Protein AF-A0A015K056-F1 (afdb_monomer_lite)

pLDDT: mean 81.94, std 13.92, range [32.16, 95.62]

Radius of gyration: 19.25 Å; chains: 1; bounding box: 34×62×46 Å

Organism: Rhizophagus irregularis (strain DAOM 197198w) (NCBI:txid1432141)

Sequence (166 aa):
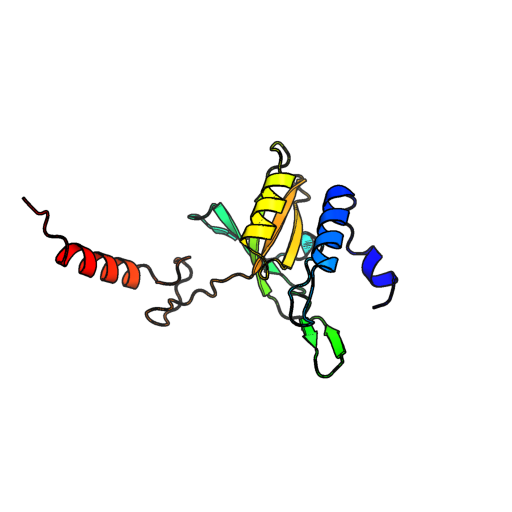MSEQNFTNWTSGNEKIDNLIQETQLEINEPDDKILEWIPYNQYNNIKEKIITKDYSAIWKDGPLNYDKIKNEYTRNQQNAKITLKLYNVAKKFLNEIIHDLNRYRGKNFGISQNPYTNDYITILQNDYDGTCTKCGKYDVESECHWCKRCQKNYLKKIFINWTSGN

Secondary structure (DSSP, 8-state):
--GGGGGGS--S-HHHHHHHHHHHHT--STTSPPPEE--GGGEEEEEE-TTTS-EEEEESS---EEETTTTEEE----PEEEEEEEE-TTS-HHHHHHHHHHHTTTTEEEEEE-TTT--EEEEEE----SB-TTT--B-TT--SSS-HHHHHHHHHHHHHT-----

Foldseek 3Di:
DDPVVVVVFDPVDVLQRVVLVVLQVPDDDQAFARATEDEPVQWDDWAADPVPRKIKTWGQQDTWGQDPVVRDTDTPRDIAIKIKDWAQPVPPRSVVVVVVCVVQGRFWNYKYADPVRRIIITIGHQPCPQAQCVPRDRHPNDSDNHDPVRVVVVVVVVVVVDDPDD

Structure (mmCIF, N/CA/C/O backbone):
data_AF-A0A015K056-F1
#
_entry.id   AF-A0A015K056-F1
#
loop_
_atom_site.group_PDB
_atom_site.id
_atom_site.type_symbol
_atom_site.label_atom_id
_atom_site.label_alt_id
_atom_site.label_comp_id
_atom_site.label_asym_id
_atom_site.label_entity_id
_atom_site.label_seq_id
_atom_site.pdbx_PDB_ins_code
_atom_site.Cartn_x
_atom_site.Cartn_y
_atom_site.Cartn_z
_atom_site.occupancy
_atom_site.B_iso_or_equiv
_atom_site.auth_seq_id
_atom_site.auth_comp_id
_atom_site.auth_asym_id
_atom_site.auth_atom_id
_atom_site.pdbx_PDB_model_num
ATOM 1 N N . MET A 1 1 ? 6.467 17.087 -13.629 1.00 48.56 1 MET A N 1
ATOM 2 C CA . MET A 1 1 ? 5.061 16.907 -13.199 1.00 48.56 1 MET A CA 1
ATOM 3 C C . MET A 1 1 ? 4.502 18.272 -12.822 1.00 48.56 1 MET A C 1
ATOM 5 O O . MET A 1 1 ? 5.194 18.995 -12.123 1.00 48.56 1 MET A O 1
ATOM 9 N N . SER A 1 2 ? 3.327 18.661 -13.323 1.00 32.16 2 SER A N 1
ATOM 10 C CA . SER A 1 2 ? 2.687 19.945 -12.989 1.00 32.16 2 SER A CA 1
ATOM 11 C C . SER A 1 2 ? 1.993 19.898 -11.622 1.00 32.16 2 SER A C 1
ATOM 13 O O . SER A 1 2 ? 1.434 18.864 -11.254 1.00 32.16 2 SER A O 1
ATOM 15 N N . GLU A 1 3 ? 1.972 21.028 -10.909 1.00 38.62 3 GLU A N 1
ATOM 16 C CA . GLU A 1 3 ? 1.378 21.200 -9.566 1.00 38.62 3 GLU A CA 1
ATOM 17 C C . GLU A 1 3 ? -0.080 20.707 -9.455 1.00 38.62 3 GLU A C 1
ATOM 19 O O . GLU A 1 3 ? -0.487 20.204 -8.412 1.00 38.62 3 GLU A O 1
ATOM 24 N N . GLN A 1 4 ? -0.849 20.748 -10.549 1.00 36.53 4 GLN A N 1
ATOM 25 C CA . GLN A 1 4 ? -2.254 20.313 -10.593 1.00 36.53 4 GLN A CA 1
ATOM 26 C C . GLN A 1 4 ? -2.478 18.813 -10.324 1.00 36.53 4 GLN A C 1
ATOM 28 O O . GLN A 1 4 ? -3.585 18.424 -9.948 1.00 36.53 4 GLN A O 1
ATOM 33 N N . ASN A 1 5 ? -1.454 17.963 -10.474 1.00 42.38 5 ASN A N 1
ATOM 34 C CA . ASN A 1 5 ? -1.587 16.530 -10.189 1.00 42.38 5 ASN A CA 1
ATOM 35 C C . ASN A 1 5 ? -1.509 16.212 -8.685 1.00 42.38 5 ASN A C 1
ATOM 37 O O . ASN A 1 5 ? -2.038 15.188 -8.263 1.00 42.38 5 ASN A O 1
ATOM 41 N N . PHE A 1 6 ? -0.913 17.092 -7.872 1.00 44.16 6 PHE A N 1
ATOM 42 C CA . PHE A 1 6 ? -0.768 16.876 -6.426 1.00 44.16 6 PHE A CA 1
ATOM 43 C C . PHE A 1 6 ? -2.067 17.133 -5.650 1.00 44.16 6 PHE A C 1
ATOM 45 O O . PHE A 1 6 ? -2.300 16.509 -4.619 1.00 44.16 6 PHE A O 1
ATOM 52 N N . THR A 1 7 ? -2.961 17.986 -6.164 1.00 47.78 7 THR A N 1
ATOM 53 C CA . THR A 1 7 ? -4.241 18.315 -5.508 1.00 47.78 7 THR A CA 1
ATOM 54 C C . THR A 1 7 ? -5.188 17.123 -5.344 1.00 47.78 7 THR A C 1
ATOM 56 O O . THR A 1 7 ? -6.066 17.168 -4.489 1.00 47.78 7 THR A O 1
ATOM 59 N N . ASN A 1 8 ? -5.005 16.046 -6.116 1.00 55.59 8 ASN A N 1
ATOM 60 C CA . ASN A 1 8 ? -5.842 14.842 -6.050 1.00 55.59 8 ASN A CA 1
ATOM 61 C C . ASN A 1 8 ? -5.243 13.716 -5.183 1.00 55.59 8 ASN A C 1
ATOM 63 O O . ASN A 1 8 ? -5.830 12.637 -5.109 1.00 55.59 8 ASN A O 1
ATOM 67 N N . TRP A 1 9 ? -4.085 13.938 -4.552 1.00 69.69 9 TRP A N 1
ATOM 68 C CA . TRP A 1 9 ? -3.348 12.933 -3.767 1.00 69.69 9 TRP A CA 1
ATOM 69 C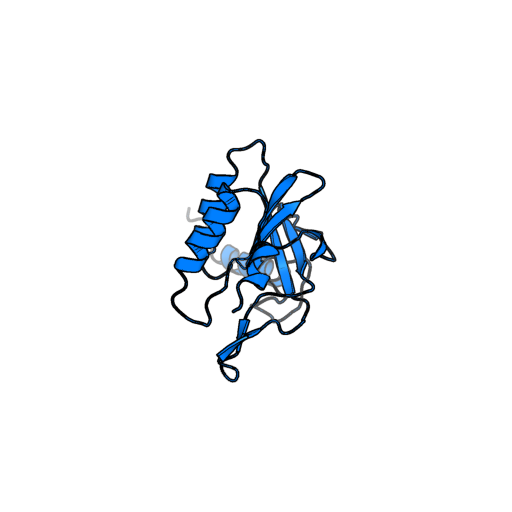 C . TRP A 1 9 ? -3.275 13.254 -2.274 1.00 69.69 9 TRP A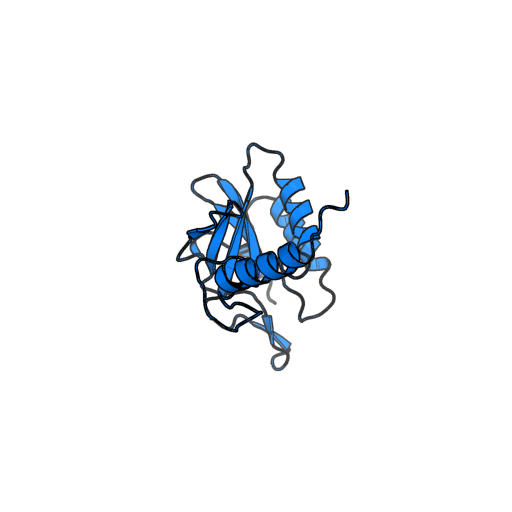 C 1
ATOM 71 O O . TRP A 1 9 ? -2.431 12.706 -1.572 1.00 69.69 9 TRP A O 1
ATOM 81 N N . THR A 1 10 ? -4.137 14.136 -1.776 1.00 83.00 10 THR A N 1
ATOM 82 C CA . THR A 1 10 ? -4.202 14.396 -0.337 1.00 83.00 10 THR A CA 1
ATOM 83 C C . THR A 1 10 ? -5.276 13.522 0.293 1.00 83.00 10 THR A C 1
ATOM 85 O O . THR A 1 10 ? -6.363 13.325 -0.263 1.00 83.00 10 THR A O 1
ATOM 88 N N . SER A 1 11 ? -4.978 12.987 1.470 1.00 88.44 11 SER A N 1
ATOM 89 C CA . SER A 1 11 ? -5.953 12.283 2.293 1.00 88.44 11 SER A CA 1
ATOM 90 C C . SER A 1 11 ? -6.851 13.233 3.076 1.00 88.44 11 SER A C 1
ATOM 92 O O . SER A 1 11 ? -7.809 12.791 3.706 1.00 88.44 11 SER A O 1
ATOM 94 N N . GLY A 1 12 ? -6.512 14.527 3.109 1.00 89.31 12 GLY A N 1
ATOM 95 C CA . GLY A 1 12 ? -7.096 15.486 4.045 1.00 89.31 12 GLY A CA 1
ATOM 96 C C . GLY A 1 12 ? -6.668 15.223 5.494 1.00 89.31 12 GLY A C 1
ATOM 97 O O . GLY A 1 12 ? -7.320 15.695 6.424 1.00 89.31 12 GLY A O 1
ATOM 98 N N . ASN A 1 13 ? -5.590 14.456 5.698 1.00 90.94 13 ASN A N 1
ATOM 99 C CA . ASN A 1 13 ? -5.038 14.148 7.013 1.00 90.94 13 ASN A CA 1
ATOM 100 C C . ASN A 1 13 ? -3.556 14.491 6.991 1.00 90.94 13 ASN A C 1
ATOM 102 O O . ASN A 1 13 ? -2.743 13.712 6.506 1.00 90.94 13 ASN A O 1
ATOM 106 N N . GLU A 1 14 ? -3.218 15.627 7.593 1.00 91.81 14 GLU A N 1
ATOM 107 C CA . GLU A 1 14 ? -1.870 16.196 7.569 1.00 91.81 14 GLU A CA 1
ATOM 108 C C . GLU A 1 14 ? -0.777 15.193 7.970 1.00 91.81 14 GLU A C 1
ATOM 110 O O . GLU A 1 14 ? 0.291 15.171 7.374 1.00 91.81 14 GLU A O 1
ATOM 115 N N . LYS A 1 15 ? -1.035 14.301 8.936 1.00 92.12 15 LYS A N 1
ATOM 116 C CA . LYS A 1 15 ? -0.030 13.315 9.371 1.00 92.12 15 LYS A CA 1
ATOM 117 C C . LYS A 1 15 ? 0.243 12.253 8.310 1.00 92.12 15 LYS A C 1
ATOM 119 O O . LYS A 1 15 ? 1.379 11.813 8.175 1.00 92.12 15 LYS A O 1
ATOM 124 N N . ILE A 1 16 ? -0.794 11.815 7.601 1.00 92.69 16 ILE A N 1
ATOM 125 C CA . ILE A 1 16 ? -0.664 10.848 6.507 1.00 92.69 16 ILE A CA 1
ATOM 126 C C . ILE A 1 16 ? -0.062 11.522 5.282 1.00 92.69 16 ILE A C 1
ATOM 128 O O . ILE A 1 16 ? 0.849 10.965 4.678 1.00 92.69 16 ILE A O 1
ATOM 132 N N . ASP A 1 17 ? -0.517 12.731 4.969 1.00 91.88 17 ASP A N 1
ATOM 133 C CA . ASP A 1 17 ? 0.002 13.525 3.861 1.00 91.88 17 ASP A CA 1
ATOM 134 C C . ASP A 1 17 ? 1.508 13.793 4.040 1.00 91.88 17 ASP A C 1
ATOM 136 O O . ASP A 1 17 ? 2.288 13.548 3.119 1.00 91.88 17 ASP A O 1
ATOM 140 N N . ASN A 1 18 ? 1.940 14.177 5.247 1.00 92.50 18 ASN A N 1
ATOM 141 C CA . ASN A 1 18 ? 3.357 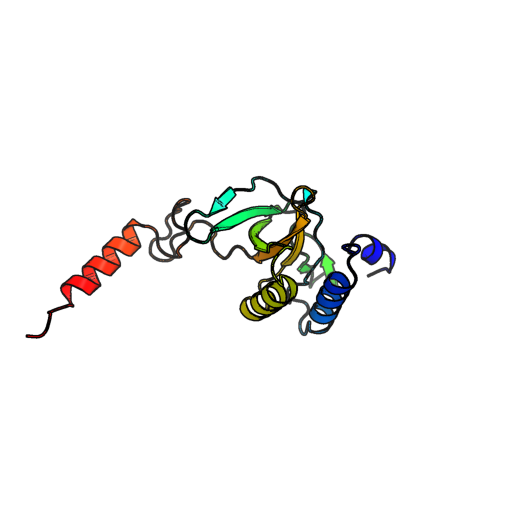14.364 5.573 1.00 92.50 18 ASN A CA 1
ATOM 142 C C . ASN A 1 18 ? 4.146 13.053 5.471 1.00 92.50 18 ASN A C 1
ATOM 144 O O . ASN A 1 18 ? 5.208 13.035 4.861 1.00 92.50 18 ASN A O 1
ATOM 148 N N . LEU A 1 19 ? 3.617 11.941 5.997 1.00 92.31 19 LEU A N 1
ATOM 149 C CA . LEU A 1 19 ? 4.266 10.628 5.895 1.00 92.31 19 LEU A CA 1
ATOM 150 C C . LEU A 1 19 ? 4.475 10.197 4.433 1.00 92.31 19 LEU A C 1
ATOM 152 O O . LEU A 1 19 ? 5.522 9.645 4.085 1.00 92.31 19 LEU A O 1
ATOM 156 N N . ILE A 1 20 ? 3.481 10.439 3.574 1.00 92.44 20 ILE A N 1
ATOM 157 C CA . ILE A 1 20 ? 3.575 10.152 2.140 1.00 92.44 20 ILE A CA 1
ATOM 158 C C . ILE A 1 20 ? 4.677 11.003 1.508 1.00 92.44 20 ILE A C 1
ATOM 160 O O . ILE A 1 20 ? 5.540 10.455 0.826 1.00 92.44 20 ILE A O 1
ATOM 164 N N . GLN A 1 21 ? 4.683 12.312 1.768 1.00 90.94 21 GLN A N 1
ATOM 165 C CA . GLN A 1 21 ? 5.691 13.227 1.229 1.00 90.94 21 GLN A CA 1
ATOM 166 C C . GLN A 1 21 ? 7.107 12.877 1.701 1.00 90.94 21 GLN A C 1
ATOM 168 O O . GLN A 1 21 ? 8.011 12.787 0.876 1.00 90.94 21 GLN A O 1
ATOM 173 N N . GLU A 1 22 ? 7.301 12.611 2.995 1.00 91.56 22 GLU A N 1
ATOM 174 C CA . GLU A 1 22 ? 8.590 12.176 3.550 1.00 91.56 22 GLU A CA 1
ATOM 175 C C . GLU A 1 22 ? 9.088 10.904 2.856 1.00 91.56 22 GLU A C 1
ATOM 177 O O . GLU A 1 22 ? 10.231 10.851 2.412 1.00 91.56 22 GLU A O 1
ATOM 182 N N . THR A 1 23 ? 8.211 9.913 2.661 1.00 89.31 23 THR A N 1
ATOM 183 C CA . THR A 1 23 ? 8.574 8.669 1.962 1.00 89.31 23 THR A CA 1
ATOM 184 C C . THR A 1 23 ? 8.945 8.921 0.496 1.00 89.31 23 THR A C 1
ATOM 186 O O . THR A 1 23 ? 9.865 8.293 -0.024 1.00 89.31 23 THR A O 1
ATOM 189 N N . GLN A 1 24 ? 8.253 9.837 -0.189 1.00 89.25 24 GLN A N 1
ATOM 190 C CA . GLN A 1 24 ? 8.557 10.200 -1.579 1.00 89.25 24 GLN A CA 1
ATOM 191 C C . GLN A 1 24 ? 9.917 10.902 -1.723 1.00 89.25 24 GLN A C 1
ATOM 193 O O . GLN A 1 24 ? 10.577 10.734 -2.745 1.00 89.25 24 GLN A O 1
ATOM 198 N N . LEU A 1 25 ? 10.359 11.653 -0.709 1.00 89.56 25 LEU A N 1
ATOM 199 C CA . LEU A 1 25 ? 11.675 12.303 -0.695 1.00 89.56 25 LEU A CA 1
ATOM 200 C C . LEU A 1 25 ? 12.837 11.311 -0.515 1.00 89.56 25 LEU A C 1
ATOM 202 O O . LEU A 1 25 ? 13.975 11.655 -0.819 1.00 89.56 25 LEU A O 1
ATOM 206 N N . GLU A 1 26 ? 12.569 10.087 -0.051 1.00 87.56 26 GLU A N 1
ATOM 207 C CA . GLU A 1 26 ? 13.579 9.030 0.111 1.00 87.56 26 GLU A CA 1
ATOM 208 C C . GLU A 1 26 ? 13.843 8.210 -1.167 1.00 87.56 26 GLU A C 1
ATOM 210 O O . GLU A 1 26 ? 14.642 7.267 -1.135 1.00 87.56 26 GLU A O 1
ATOM 215 N N . ILE A 1 27 ? 13.163 8.523 -2.274 1.00 85.31 27 ILE A N 1
ATOM 216 C CA . ILE A 1 27 ? 13.339 7.851 -3.568 1.00 85.31 27 ILE A CA 1
ATOM 217 C C . ILE A 1 27 ? 14.736 8.150 -4.122 1.00 85.31 27 ILE A C 1
ATOM 219 O O . ILE A 1 27 ? 15.124 9.312 -4.239 1.00 85.31 27 ILE A O 1
ATOM 223 N N . ASN A 1 28 ? 15.479 7.100 -4.488 1.00 86.94 28 ASN A N 1
ATOM 224 C CA . ASN A 1 28 ? 16.855 7.229 -4.980 1.00 86.94 28 ASN A CA 1
ATOM 225 C C . ASN A 1 28 ? 16.959 6.939 -6.476 1.00 86.94 28 ASN A C 1
ATOM 227 O O . ASN A 1 28 ? 17.743 7.583 -7.168 1.00 86.94 28 ASN A O 1
ATOM 231 N N . GLU A 1 29 ? 16.162 5.994 -6.973 1.00 87.31 29 GLU A N 1
ATOM 232 C CA . GLU A 1 29 ? 16.182 5.567 -8.370 1.00 87.31 29 GLU A CA 1
ATOM 233 C C . GLU A 1 29 ? 14.820 5.815 -9.036 1.00 87.31 29 GLU A C 1
ATOM 235 O O . GLU A 1 29 ? 13.782 5.677 -8.385 1.00 87.31 29 GLU A O 1
ATOM 240 N N . PRO A 1 30 ? 14.770 6.129 -10.344 1.00 82.44 30 PRO A N 1
ATOM 241 C CA . PRO A 1 30 ? 13.502 6.311 -11.058 1.00 82.44 30 PRO A CA 1
ATOM 242 C C . PRO A 1 30 ? 12.579 5.079 -11.009 1.00 82.44 30 PRO A C 1
ATOM 244 O O . PRO A 1 30 ? 11.362 5.184 -11.136 1.00 82.44 30 PRO A O 1
ATOM 247 N N . ASP A 1 31 ? 13.162 3.893 -10.855 1.00 82.56 31 ASP A N 1
ATOM 248 C CA . ASP A 1 31 ? 12.491 2.596 -10.791 1.00 82.56 31 ASP A CA 1
ATOM 249 C C . ASP A 1 31 ? 11.789 2.349 -9.440 1.00 82.56 31 ASP A C 1
ATOM 251 O O . ASP A 1 31 ? 10.981 1.414 -9.332 1.00 82.56 31 ASP A O 1
ATOM 255 N N . ASP A 1 32 ? 12.120 3.142 -8.414 1.00 85.69 32 ASP A N 1
ATOM 256 C CA . ASP A 1 32 ? 11.595 2.985 -7.062 1.00 85.69 32 ASP A CA 1
ATOM 257 C C . ASP A 1 32 ? 10.075 3.180 -7.040 1.00 85.69 32 ASP A C 1
ATOM 259 O O . ASP A 1 32 ? 9.479 3.961 -7.789 1.00 85.69 32 ASP A O 1
ATOM 263 N N . LYS A 1 33 ? 9.410 2.440 -6.150 1.00 87.38 33 LYS A N 1
ATOM 264 C CA . LYS A 1 33 ? 7.962 2.558 -5.988 1.00 87.38 33 LYS A CA 1
ATOM 265 C C . LYS A 1 33 ? 7.620 3.864 -5.286 1.00 87.38 33 LYS A C 1
ATOM 267 O O . LYS A 1 33 ? 8.052 4.104 -4.162 1.00 87.38 33 LYS A O 1
ATOM 272 N N . ILE A 1 34 ? 6.792 4.667 -5.946 1.00 90.00 34 ILE A N 1
ATOM 273 C CA . ILE A 1 34 ? 6.211 5.873 -5.366 1.00 90.00 34 ILE A CA 1
ATOM 274 C C . ILE A 1 34 ? 5.088 5.455 -4.418 1.00 90.00 34 ILE A C 1
ATOM 276 O O . ILE A 1 34 ? 4.173 4.736 -4.818 1.00 90.00 34 ILE A O 1
ATOM 280 N N . LEU A 1 35 ? 5.159 5.916 -3.168 1.00 92.38 35 LEU A N 1
ATOM 281 C CA . LEU A 1 35 ? 4.057 5.795 -2.220 1.00 92.38 35 LEU A CA 1
ATOM 282 C C . LEU A 1 35 ? 3.004 6.863 -2.538 1.00 92.38 35 LEU A C 1
ATOM 284 O O . LEU A 1 35 ? 3.323 8.049 -2.581 1.00 92.38 35 LEU A O 1
ATOM 288 N N . GLU A 1 36 ? 1.757 6.452 -2.750 1.00 93.25 36 GLU A N 1
ATOM 289 C CA . GLU A 1 36 ? 0.670 7.344 -3.167 1.00 93.25 36 GLU A CA 1
ATOM 290 C C . GLU A 1 36 ? -0.494 7.351 -2.169 1.00 93.25 36 GLU A C 1
ATOM 292 O O . GLU A 1 36 ? -0.752 6.357 -1.489 1.00 93.25 36 GLU A O 1
ATOM 297 N N . TRP A 1 37 ? -1.268 8.437 -2.125 1.00 95.12 37 TRP A N 1
ATOM 298 C CA . TRP A 1 37 ? -2.630 8.354 -1.600 1.00 95.12 37 TRP A CA 1
ATOM 299 C C . TRP A 1 37 ? -3.551 7.788 -2.679 1.00 95.12 37 TRP A C 1
ATOM 301 O O . TRP A 1 37 ? -3.625 8.317 -3.789 1.00 95.12 37 TRP A O 1
ATOM 311 N N . ILE A 1 38 ? -4.272 6.718 -2.354 1.00 94.12 38 ILE A N 1
ATOM 312 C CA . ILE A 1 38 ? -5.118 6.006 -3.309 1.00 94.12 38 ILE A CA 1
ATOM 313 C C . ILE A 1 38 ? -6.572 6.054 -2.822 1.00 94.12 38 ILE A C 1
ATOM 315 O O . ILE A 1 38 ? -6.889 5.486 -1.772 1.00 94.12 38 ILE A O 1
ATOM 319 N N . PRO A 1 39 ? -7.497 6.680 -3.571 1.00 93.50 39 PRO A N 1
ATOM 320 C CA . PRO A 1 39 ? -8.915 6.689 -3.223 1.00 93.50 39 PRO A CA 1
ATOM 321 C C . PRO A 1 39 ? -9.502 5.275 -3.118 1.00 93.50 39 PRO A C 1
ATOM 323 O O . PRO A 1 39 ? -9.268 4.431 -3.978 1.00 93.50 39 PRO A O 1
ATOM 326 N N . TYR A 1 40 ? -10.324 5.004 -2.101 1.00 94.06 40 TYR A N 1
ATOM 327 C CA . TYR A 1 40 ? -10.853 3.652 -1.849 1.00 94.06 40 TYR A CA 1
ATOM 328 C C . TYR A 1 40 ? -11.675 3.064 -3.012 1.00 94.06 40 TYR A C 1
ATOM 330 O O . TYR A 1 40 ? -11.704 1.853 -3.227 1.00 94.06 40 TYR A O 1
ATOM 338 N N . ASN A 1 41 ? -12.321 3.916 -3.812 1.00 93.38 41 ASN A N 1
ATOM 339 C CA . ASN A 1 41 ? -13.108 3.504 -4.981 1.00 93.38 41 ASN A CA 1
ATOM 340 C C . ASN A 1 41 ? -12.261 2.927 -6.139 1.00 93.38 41 ASN A C 1
ATOM 342 O O . ASN A 1 41 ? -12.819 2.443 -7.131 1.00 93.38 41 ASN A O 1
ATOM 346 N N . GLN A 1 42 ? -10.933 2.947 -6.018 1.00 93.94 42 GLN A N 1
ATOM 347 C CA . GLN A 1 42 ? -9.985 2.358 -6.962 1.00 93.94 42 GLN A CA 1
ATOM 348 C C . GLN A 1 42 ? -9.883 0.832 -6.861 1.00 93.94 42 GLN A C 1
ATOM 350 O O . GLN A 1 42 ? -9.327 0.193 -7.759 1.00 93.94 42 GLN A O 1
ATOM 355 N N . TYR A 1 43 ? -10.436 0.235 -5.804 1.00 94.56 43 TYR A N 1
ATOM 356 C CA . TYR A 1 43 ? -10.328 -1.196 -5.546 1.00 94.56 43 TYR A CA 1
ATOM 357 C C . TYR A 1 43 ? -11.568 -1.965 -6.001 1.00 94.56 43 TYR A C 1
ATOM 359 O O . TYR A 1 43 ? -12.703 -1.594 -5.711 1.00 94.56 43 TYR A O 1
ATOM 367 N N . ASN A 1 44 ? -11.333 -3.084 -6.680 1.00 93.00 44 ASN A N 1
ATOM 368 C CA . ASN A 1 44 ? -12.331 -4.075 -7.070 1.00 93.00 44 ASN A CA 1
ATOM 369 C C . ASN A 1 44 ? -11.983 -5.446 -6.480 1.00 93.00 44 ASN A C 1
ATOM 371 O O . ASN A 1 44 ? -10.827 -5.718 -6.157 1.00 93.00 44 ASN A O 1
ATOM 375 N N . ASN A 1 45 ? -12.970 -6.347 -6.428 1.00 91.50 45 ASN A N 1
ATOM 376 C CA . ASN A 1 45 ? -12.781 -7.754 -6.053 1.00 91.50 45 ASN A CA 1
ATOM 377 C C . ASN A 1 45 ? -12.030 -7.937 -4.722 1.00 91.50 45 ASN A C 1
ATOM 379 O O . ASN A 1 45 ? -11.143 -8.787 -4.630 1.00 91.50 45 ASN A O 1
ATOM 383 N N . ILE A 1 46 ? -12.379 -7.133 -3.712 1.00 92.31 46 ILE A N 1
ATOM 384 C CA . ILE A 1 46 ? -11.785 -7.221 -2.376 1.00 92.31 46 ILE A CA 1
ATOM 385 C C . ILE A 1 46 ? -12.166 -8.569 -1.747 1.00 92.31 46 ILE A C 1
ATOM 387 O O . ILE A 1 46 ? -13.347 -8.908 -1.674 1.00 92.31 46 ILE A O 1
ATOM 391 N N . LYS A 1 47 ? -11.171 -9.345 -1.312 1.00 89.62 47 LYS A N 1
ATOM 392 C CA . LYS A 1 47 ? -11.342 -10.662 -0.677 1.00 89.62 47 LYS A CA 1
ATOM 393 C C . LYS A 1 47 ? -10.442 -10.784 0.544 1.00 89.62 47 LYS A C 1
ATOM 395 O O . LYS A 1 47 ? -9.250 -10.508 0.434 1.00 89.62 47 LYS A O 1
ATOM 400 N N . GLU A 1 48 ? -10.993 -11.227 1.667 1.00 86.94 48 GLU A N 1
ATOM 401 C CA . GLU A 1 48 ? -10.231 -11.504 2.888 1.00 86.94 48 GLU A CA 1
ATOM 402 C C . GLU A 1 48 ? -9.306 -12.719 2.707 1.00 86.94 48 GLU A C 1
ATOM 404 O O . GLU A 1 48 ? -9.682 -13.724 2.098 1.00 86.94 48 GLU A O 1
ATOM 409 N N . LYS A 1 49 ? -8.094 -12.617 3.253 1.00 77.81 49 LYS A N 1
ATOM 410 C CA . LYS A 1 49 ? -7.101 -13.684 3.357 1.00 77.81 49 LYS A CA 1
ATOM 411 C C . LYS A 1 49 ? -7.216 -14.341 4.728 1.00 77.81 49 LYS A C 1
ATOM 413 O O . LYS A 1 49 ? -6.820 -13.767 5.742 1.00 77.81 49 LYS A O 1
ATOM 418 N N . ILE A 1 50 ? -7.741 -15.564 4.765 1.00 69.88 50 ILE A N 1
ATOM 419 C CA . ILE A 1 50 ? -8.084 -16.281 6.010 1.00 69.88 50 ILE A CA 1
ATOM 420 C C . ILE A 1 50 ? -6.863 -16.460 6.931 1.00 69.88 50 ILE A C 1
ATOM 422 O O . ILE A 1 50 ? -6.999 -16.464 8.153 1.00 69.88 50 ILE A O 1
ATOM 426 N N . ILE A 1 51 ? -5.666 -16.621 6.357 1.00 67.12 51 ILE A N 1
ATOM 427 C CA . ILE A 1 51 ? -4.453 -16.952 7.115 1.00 67.12 51 ILE A CA 1
ATOM 428 C C . ILE A 1 51 ? -3.795 -15.698 7.690 1.00 67.12 51 ILE A C 1
ATOM 430 O O . ILE A 1 51 ? -3.442 -15.681 8.870 1.00 67.12 51 ILE A O 1
ATOM 434 N N . THR A 1 52 ? -3.605 -14.657 6.877 1.00 69.75 52 THR A N 1
ATOM 435 C CA . THR A 1 52 ? -2.876 -13.455 7.310 1.00 69.75 52 THR A CA 1
ATOM 436 C C . THR A 1 52 ? -3.775 -12.382 7.915 1.00 69.75 52 THR A C 1
ATOM 438 O O . THR A 1 52 ? -3.261 -11.479 8.570 1.00 69.75 52 THR A O 1
ATOM 441 N N . LYS A 1 53 ? -5.102 -12.498 7.747 1.00 77.75 53 LYS A N 1
ATOM 442 C CA . LYS A 1 53 ? -6.093 -11.449 8.049 1.00 77.75 53 LYS A CA 1
ATOM 443 C C . LYS A 1 53 ? -5.881 -10.152 7.253 1.00 77.75 53 LYS A C 1
ATOM 445 O O . LYS A 1 53 ? -6.403 -9.105 7.630 1.00 77.75 53 LYS A O 1
ATOM 450 N N . ASP A 1 54 ? -5.130 -10.223 6.156 1.00 86.88 54 ASP A N 1
ATOM 451 C CA . ASP A 1 54 ? -5.062 -9.154 5.161 1.00 86.88 54 ASP A CA 1
ATOM 452 C C . ASP A 1 54 ? -6.171 -9.342 4.118 1.00 86.88 54 ASP A C 1
ATOM 454 O O . ASP A 1 54 ? -6.953 -10.288 4.170 1.00 86.88 54 ASP A O 1
ATOM 458 N N . TYR A 1 55 ? -6.226 -8.467 3.120 1.00 90.44 55 TYR A N 1
ATOM 459 C CA . TYR A 1 55 ? -7.153 -8.585 2.002 1.00 90.44 55 TYR A CA 1
ATOM 460 C C . TYR A 1 55 ? -6.381 -8.561 0.684 1.00 90.44 55 TYR A C 1
ATOM 462 O O . TYR A 1 55 ? -5.277 -8.034 0.582 1.00 90.44 55 TYR A O 1
ATOM 470 N N . SER A 1 56 ? -6.951 -9.158 -0.353 1.00 91.12 56 SER A N 1
ATOM 471 C CA . SER A 1 56 ? -6.494 -9.011 -1.734 1.00 91.12 56 SER A CA 1
ATOM 472 C C . SER A 1 56 ? -7.498 -8.185 -2.516 1.00 91.12 56 SER A C 1
ATOM 474 O O . SER A 1 56 ? -8.692 -8.249 -2.233 1.00 91.12 56 SER A O 1
ATOM 476 N N . ALA A 1 57 ? -7.024 -7.416 -3.490 1.00 93.31 57 ALA A N 1
ATOM 477 C CA . ALA A 1 57 ? -7.881 -6.622 -4.358 1.00 93.31 57 ALA A CA 1
ATOM 478 C C . ALA A 1 57 ? -7.248 -6.427 -5.739 1.00 93.31 57 ALA A C 1
ATOM 480 O O . ALA A 1 57 ? -6.076 -6.740 -5.966 1.00 93.31 57 ALA A O 1
ATOM 481 N N . ILE A 1 58 ? -8.048 -5.896 -6.658 1.00 92.88 58 ILE A N 1
ATOM 482 C CA . ILE A 1 58 ? -7.605 -5.385 -7.950 1.00 92.88 58 ILE A CA 1
ATOM 483 C C . ILE A 1 58 ? -7.639 -3.860 -7.890 1.00 92.88 58 ILE A C 1
ATOM 485 O O . ILE A 1 58 ? -8.707 -3.283 -7.693 1.00 92.88 58 ILE A O 1
ATOM 489 N N . TRP A 1 59 ? -6.493 -3.217 -8.083 1.00 93.94 59 TRP A N 1
ATOM 490 C CA . TRP A 1 59 ? -6.382 -1.774 -8.267 1.00 93.94 59 TRP A CA 1
ATOM 491 C C . TRP A 1 59 ? -6.518 -1.429 -9.750 1.00 93.94 59 TRP A C 1
ATOM 493 O O . TRP A 1 59 ? -5.708 -1.889 -10.552 1.00 93.94 59 TRP A O 1
ATOM 503 N N . LYS A 1 60 ? -7.548 -0.650 -10.101 1.00 91.62 60 LYS A N 1
ATOM 504 C CA . LYS A 1 60 ? -7.913 -0.318 -11.491 1.00 91.62 60 LYS A CA 1
ATOM 505 C C . LYS A 1 60 ? -6.815 0.444 -12.233 1.00 91.62 60 LYS A C 1
ATOM 507 O O . LYS A 1 60 ? -6.429 0.042 -13.325 1.00 91.62 60 LYS A O 1
ATOM 512 N N . ASP A 1 61 ? -6.309 1.511 -11.619 1.00 89.81 61 ASP A N 1
ATOM 513 C CA . ASP A 1 61 ? -5.336 2.396 -12.267 1.00 89.81 61 ASP A CA 1
ATOM 514 C C . ASP A 1 61 ? -3.908 1.830 -12.242 1.00 89.81 61 ASP A C 1
ATOM 516 O O . ASP A 1 61 ? -3.090 2.188 -13.090 1.00 89.81 61 ASP A O 1
ATOM 520 N N . GLY A 1 62 ? -3.624 0.930 -11.294 1.00 90.69 62 GLY A N 1
ATOM 521 C CA . GLY A 1 62 ? -2.298 0.353 -11.087 1.00 90.69 62 GLY A CA 1
ATOM 522 C C . GLY A 1 62 ? -1.259 1.370 -10.583 1.00 90.69 62 GLY A C 1
ATOM 523 O O . GLY A 1 62 ? -1.536 2.570 -10.519 1.00 90.69 62 GLY A O 1
ATOM 524 N N . PRO A 1 63 ? -0.055 0.911 -10.196 1.00 89.81 63 PRO A N 1
ATOM 525 C CA . PRO A 1 63 ? 1.000 1.784 -9.682 1.00 89.81 63 PRO A CA 1
ATOM 526 C C . PRO A 1 63 ? 1.595 2.680 -10.770 1.00 89.81 63 PRO A C 1
ATOM 528 O O . PRO A 1 63 ? 1.672 2.284 -11.935 1.00 89.81 63 PRO A O 1
ATOM 531 N N . LEU A 1 64 ? 2.086 3.858 -10.375 1.00 88.19 64 LEU A N 1
ATOM 532 C CA . LEU A 1 64 ? 2.991 4.634 -11.223 1.00 88.19 64 LEU A CA 1
ATOM 533 C C . LEU A 1 64 ? 4.274 3.845 -11.478 1.00 88.19 64 LEU A C 1
ATOM 535 O O . LEU A 1 64 ? 4.848 3.240 -10.571 1.00 88.19 64 LEU A O 1
ATOM 539 N N . ASN A 1 65 ? 4.731 3.878 -12.724 1.00 85.56 65 ASN A N 1
ATOM 540 C CA . ASN A 1 65 ? 6.023 3.341 -13.115 1.00 85.56 65 ASN A CA 1
ATOM 541 C C . ASN A 1 65 ? 6.745 4.370 -13.982 1.00 85.56 65 ASN A C 1
ATOM 543 O O . ASN A 1 65 ? 6.129 5.069 -14.790 1.00 85.56 65 ASN A O 1
ATOM 547 N N . TYR A 1 66 ? 8.058 4.460 -13.818 1.00 86.38 66 TYR A N 1
ATOM 548 C CA . TYR A 1 66 ? 8.877 5.329 -14.644 1.00 86.38 66 TYR A CA 1
ATOM 549 C C . TYR A 1 66 ? 9.101 4.716 -16.031 1.00 86.38 66 TYR A C 1
ATOM 551 O O . TYR A 1 66 ? 9.602 3.597 -16.170 1.00 86.38 66 TYR A O 1
ATOM 559 N N . ASP A 1 67 ? 8.714 5.456 -17.067 1.00 85.69 67 ASP A N 1
ATOM 560 C CA . ASP A 1 67 ? 8.965 5.114 -18.462 1.00 85.69 67 ASP A CA 1
ATOM 561 C C . ASP A 1 67 ? 10.325 5.692 -18.876 1.00 85.69 67 ASP A C 1
ATOM 563 O O . ASP A 1 67 ? 10.476 6.900 -19.073 1.00 85.69 67 ASP A O 1
ATOM 567 N N . LYS A 1 68 ? 11.323 4.814 -19.035 1.00 87.56 68 LYS A N 1
ATOM 568 C CA . LYS A 1 68 ? 12.695 5.198 -19.410 1.00 87.56 68 LYS A CA 1
ATOM 569 C C . LYS A 1 68 ? 12.786 5.818 -20.809 1.00 87.56 68 LYS A C 1
ATOM 571 O O . LYS A 1 68 ? 13.714 6.575 -21.066 1.00 87.56 68 LYS A O 1
ATOM 576 N N . ILE A 1 69 ? 11.855 5.499 -21.715 1.00 89.25 69 ILE A N 1
ATOM 577 C CA . ILE A 1 69 ? 11.852 6.026 -23.089 1.00 89.25 69 ILE A CA 1
ATOM 578 C C . ILE A 1 69 ? 11.325 7.459 -23.085 1.00 89.25 69 ILE A C 1
ATOM 580 O O . I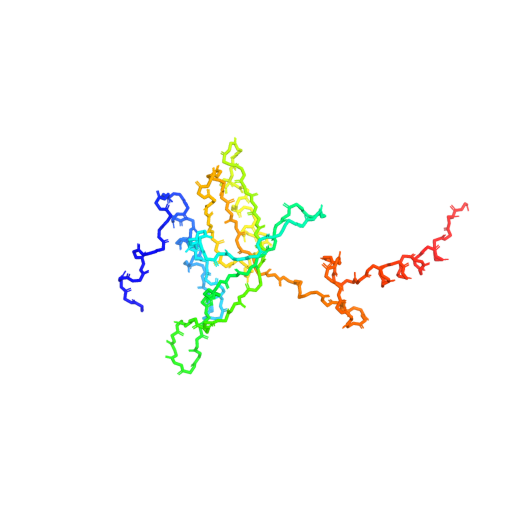LE A 1 69 ? 11.880 8.328 -23.754 1.00 89.25 69 ILE A O 1
ATOM 584 N N . LYS A 1 70 ? 10.254 7.704 -22.328 1.00 88.44 70 LYS A N 1
ATOM 585 C CA . LYS A 1 70 ? 9.614 9.022 -22.248 1.00 88.44 70 LYS A CA 1
ATOM 586 C C . LYS A 1 70 ? 10.210 9.932 -21.173 1.00 88.44 70 LYS A C 1
ATOM 588 O O . LYS A 1 70 ? 9.927 11.125 -21.183 1.00 88.44 70 LYS A O 1
ATOM 593 N N . ASN A 1 71 ? 11.045 9.388 -20.284 1.00 86.00 71 ASN A N 1
ATOM 594 C CA . ASN A 1 71 ? 11.625 10.090 -19.137 1.00 86.00 71 ASN A CA 1
ATOM 595 C C . ASN A 1 71 ? 10.545 10.726 -18.236 1.00 86.00 71 ASN A C 1
ATOM 597 O O . ASN A 1 71 ? 10.663 11.864 -17.783 1.00 86.00 71 ASN A O 1
ATOM 601 N N . GLU A 1 72 ? 9.458 9.994 -17.999 1.00 87.75 72 GLU A N 1
ATOM 602 C CA . GLU A 1 72 ? 8.328 10.453 -17.192 1.00 87.75 72 GLU A CA 1
ATOM 603 C C . GLU A 1 72 ? 7.683 9.287 -16.437 1.00 87.75 72 GLU A C 1
ATOM 605 O O . GLU A 1 72 ? 7.782 8.125 -16.836 1.00 87.75 72 GLU A O 1
ATOM 610 N N . TYR A 1 73 ? 6.986 9.594 -15.345 1.00 85.38 73 TYR A N 1
ATOM 611 C CA . TYR A 1 73 ? 6.148 8.611 -14.668 1.00 85.38 73 TYR A CA 1
ATOM 612 C C . TYR A 1 73 ? 4.826 8.454 -15.411 1.00 85.38 73 TYR A C 1
ATOM 614 O O . TYR A 1 73 ? 4.120 9.431 -15.664 1.00 85.38 73 TYR A O 1
ATOM 622 N N . THR A 1 74 ? 4.471 7.212 -15.722 1.00 87.06 74 THR A N 1
ATOM 623 C CA . THR A 1 74 ? 3.227 6.876 -16.412 1.00 87.06 74 THR A CA 1
ATOM 624 C C . THR A 1 74 ? 2.484 5.770 -15.675 1.00 87.06 74 THR A C 1
ATOM 626 O O . THR A 1 74 ? 3.066 4.986 -14.921 1.00 87.06 74 THR A O 1
ATOM 629 N N . ARG A 1 75 ? 1.171 5.693 -15.906 1.00 86.25 75 ARG A N 1
ATOM 630 C CA . ARG A 1 75 ? 0.388 4.497 -15.597 1.00 86.25 75 ARG A CA 1
ATOM 631 C C . ARG A 1 75 ? 0.095 3.771 -16.895 1.00 86.25 75 ARG A C 1
ATOM 633 O O . ARG A 1 75 ? -0.637 4.267 -17.751 1.00 86.25 75 ARG A O 1
ATOM 640 N N . ASN A 1 76 ? 0.638 2.575 -17.034 1.00 70.56 76 ASN A N 1
ATOM 641 C CA . ASN A 1 76 ? 0.082 1.590 -17.942 1.00 70.56 76 ASN A CA 1
ATOM 642 C C . ASN A 1 76 ? -1.253 1.161 -17.325 1.00 70.56 76 ASN A C 1
ATOM 644 O O . ASN A 1 76 ? -1.218 0.426 -16.353 1.00 70.56 76 ASN A O 1
ATOM 648 N N . GLN A 1 77 ? -2.396 1.661 -17.818 1.00 67.81 77 GLN A N 1
ATOM 649 C CA . GLN A 1 77 ? -3.760 1.401 -17.305 1.00 67.81 77 GLN A CA 1
ATOM 650 C C . GLN A 1 77 ? -4.123 -0.099 -17.294 1.00 67.81 77 GLN A C 1
ATOM 652 O O . GLN A 1 77 ? -4.943 -0.592 -18.067 1.00 67.81 77 GLN A O 1
ATOM 657 N N . GLN A 1 78 ? -3.459 -0.854 -16.437 1.00 74.62 78 GLN A N 1
ATOM 658 C CA . GLN A 1 78 ? -3.533 -2.286 -16.296 1.00 74.62 78 GLN A CA 1
ATOM 659 C C . GLN A 1 78 ? -3.833 -2.551 -14.834 1.00 74.62 78 GLN A C 1
ATOM 661 O O . GLN A 1 78 ? -3.094 -2.152 -13.935 1.00 74.62 78 GLN A O 1
ATOM 666 N N . ASN A 1 79 ? -4.933 -3.262 -14.626 1.00 84.88 79 ASN A N 1
ATOM 667 C CA . ASN A 1 79 ? -5.353 -3.744 -13.327 1.00 84.88 79 ASN A CA 1
ATOM 668 C C . ASN A 1 79 ? -4.183 -4.416 -12.587 1.00 84.88 79 ASN A C 1
ATOM 670 O O . ASN A 1 79 ? -3.625 -5.403 -13.071 1.00 84.88 79 ASN A O 1
ATOM 674 N N . ALA A 1 80 ? -3.855 -3.933 -11.391 1.00 87.94 80 ALA A N 1
ATOM 675 C CA . ALA A 1 80 ? -2.811 -4.510 -10.553 1.00 87.94 80 ALA A CA 1
ATOM 676 C C . ALA A 1 80 ? -3.426 -5.336 -9.419 1.00 87.94 80 ALA A C 1
ATOM 678 O O . ALA A 1 80 ? -4.284 -4.860 -8.676 1.00 87.94 80 ALA A O 1
ATOM 679 N N . LYS A 1 81 ? -2.972 -6.583 -9.249 1.00 90.44 81 LYS A N 1
ATOM 680 C CA . LYS A 1 81 ? -3.324 -7.387 -8.072 1.00 90.44 81 LYS A CA 1
ATOM 681 C C . LYS A 1 81 ? -2.495 -6.896 -6.886 1.00 90.44 81 LYS A C 1
ATOM 683 O O . LYS A 1 81 ? -1.268 -6.869 -6.962 1.00 90.44 81 LYS A O 1
ATOM 688 N N . ILE A 1 82 ? -3.160 -6.537 -5.797 1.00 92.38 82 ILE A N 1
ATOM 689 C CA . ILE A 1 82 ? -2.543 -5.919 -4.617 1.00 92.38 82 ILE A CA 1
ATOM 690 C C . ILE A 1 82 ? -2.968 -6.628 -3.332 1.00 92.38 82 ILE A C 1
ATOM 692 O O . ILE A 1 82 ? -3.986 -7.326 -3.295 1.00 92.38 82 ILE A O 1
ATOM 696 N N . THR A 1 83 ? -2.171 -6.447 -2.280 1.00 92.94 83 THR A N 1
ATOM 697 C CA . THR A 1 83 ? -2.548 -6.808 -0.909 1.00 92.94 83 THR A CA 1
ATOM 698 C C . THR A 1 83 ? -2.895 -5.537 -0.141 1.00 92.94 83 THR A C 1
ATOM 700 O O . THR A 1 83 ? -2.155 -4.559 -0.193 1.00 92.94 83 THR A O 1
ATOM 703 N N . LEU A 1 84 ? -4.028 -5.554 0.554 1.00 93.88 84 LEU A N 1
ATOM 704 C CA . LEU A 1 84 ? -4.514 -4.488 1.419 1.00 93.88 84 LEU A CA 1
ATOM 705 C C . LEU A 1 84 ? -4.338 -4.928 2.872 1.00 93.88 84 LEU A C 1
ATOM 707 O O . LEU A 1 84 ? -4.844 -5.983 3.259 1.00 93.88 84 LEU A O 1
ATOM 711 N N . LYS A 1 85 ? -3.667 -4.112 3.677 1.00 92.31 85 LYS A N 1
ATOM 712 C CA . LYS A 1 85 ? -3.516 -4.345 5.116 1.00 92.31 85 LYS A CA 1
ATOM 713 C C . LYS A 1 85 ? -4.219 -3.239 5.890 1.00 92.31 85 LYS A C 1
ATOM 715 O O . LYS A 1 85 ? -3.964 -2.072 5.614 1.00 92.31 85 LYS A O 1
ATOM 720 N N . LEU A 1 86 ? -5.126 -3.608 6.795 1.00 91.69 86 LEU A N 1
ATOM 721 C CA . LEU A 1 86 ? -6.002 -2.674 7.511 1.00 91.69 86 LEU A CA 1
ATOM 722 C C . LEU A 1 86 ? -5.430 -2.328 8.888 1.00 91.69 86 LEU A C 1
ATOM 724 O O . LEU A 1 86 ? -4.949 -3.207 9.602 1.00 91.69 86 LEU A O 1
ATOM 728 N N . TYR A 1 87 ? -5.584 -1.068 9.289 1.00 90.31 87 TYR A N 1
ATOM 729 C CA . TYR A 1 87 ? -5.173 -0.547 10.589 1.00 90.31 87 TYR A CA 1
ATOM 730 C C . TYR A 1 87 ? -6.342 0.167 11.248 1.00 90.31 87 TYR A C 1
ATOM 732 O O . TYR A 1 87 ? -6.886 1.141 10.723 1.00 90.31 87 TYR A O 1
ATOM 740 N N . ASN A 1 88 ? -6.709 -0.329 12.424 1.00 82.81 88 ASN A N 1
ATOM 741 C CA . ASN A 1 88 ? -7.846 0.183 13.165 1.00 82.81 88 ASN A CA 1
ATOM 742 C C . ASN A 1 88 ? -7.511 1.529 13.822 1.00 82.81 88 ASN A C 1
ATOM 744 O O . ASN A 1 88 ? -6.586 1.602 14.636 1.00 82.81 88 ASN A O 1
ATOM 748 N N . VAL A 1 89 ? -8.296 2.568 13.529 1.00 77.81 89 VAL A N 1
ATOM 749 C CA . VAL A 1 89 ? -8.056 3.939 14.032 1.00 77.81 89 VAL A CA 1
ATOM 750 C C . VAL A 1 89 ? -8.141 4.054 15.558 1.00 77.81 89 VAL A C 1
ATOM 752 O O . VAL A 1 89 ? -7.516 4.937 16.142 1.00 77.81 89 VAL A O 1
ATOM 755 N N . ALA A 1 90 ? -8.865 3.159 16.237 1.00 72.06 90 ALA A N 1
ATOM 756 C CA . ALA A 1 90 ? -8.959 3.150 17.699 1.00 72.06 90 ALA A CA 1
ATOM 757 C C . ALA A 1 90 ? -7.656 2.701 18.389 1.00 72.06 90 ALA A C 1
ATOM 759 O O . ALA A 1 90 ? -7.489 2.889 19.595 1.00 72.06 90 ALA A O 1
ATOM 760 N N . LYS A 1 91 ? -6.722 2.102 17.642 1.00 64.25 91 LYS A N 1
ATOM 761 C CA . LYS A 1 91 ? -5.364 1.782 18.099 1.00 64.25 91 LYS A CA 1
ATOM 762 C C . LYS A 1 91 ? -4.407 2.837 17.554 1.00 64.25 91 LYS A C 1
ATOM 764 O O . LYS A 1 91 ? -4.757 3.562 16.634 1.00 64.25 91 LYS A O 1
ATOM 769 N N . LYS A 1 92 ? -3.206 2.972 18.124 1.00 74.44 92 LYS A N 1
ATOM 770 C CA . LYS A 1 92 ? -2.168 3.928 17.678 1.00 74.44 92 LYS A CA 1
ATOM 771 C C . LYS A 1 92 ? -1.651 3.580 16.265 1.00 74.44 92 LYS A C 1
ATOM 773 O O . LYS A 1 92 ? -0.493 3.213 16.094 1.00 74.44 92 LYS A O 1
ATOM 778 N N . PHE A 1 93 ? -2.519 3.707 15.266 1.00 81.75 93 PHE A N 1
ATOM 779 C CA . PHE A 1 93 ? -2.395 3.139 13.928 1.00 81.75 93 PHE A CA 1
ATOM 780 C C . PHE A 1 93 ? -1.197 3.705 13.169 1.00 81.75 93 PHE A C 1
ATOM 782 O O . PHE A 1 93 ? -0.559 2.985 12.413 1.00 81.75 93 PHE A O 1
ATOM 789 N N . LEU A 1 94 ? -0.839 4.971 13.412 1.00 88.38 94 LEU A N 1
ATOM 790 C CA . LEU A 1 94 ? 0.251 5.631 12.698 1.00 88.38 94 LEU A CA 1
ATOM 791 C C . LEU A 1 94 ? 1.599 4.925 12.913 1.00 88.38 94 LEU A C 1
ATOM 793 O O . LEU A 1 94 ? 2.336 4.718 11.957 1.00 88.38 94 LEU A O 1
ATOM 797 N N . ASN A 1 95 ? 1.896 4.486 14.141 1.00 89.75 95 ASN A N 1
ATOM 798 C CA . ASN A 1 95 ? 3.141 3.768 14.424 1.00 89.75 95 ASN A CA 1
ATOM 799 C C . ASN A 1 95 ? 3.164 2.385 13.758 1.00 89.75 95 ASN A C 1
A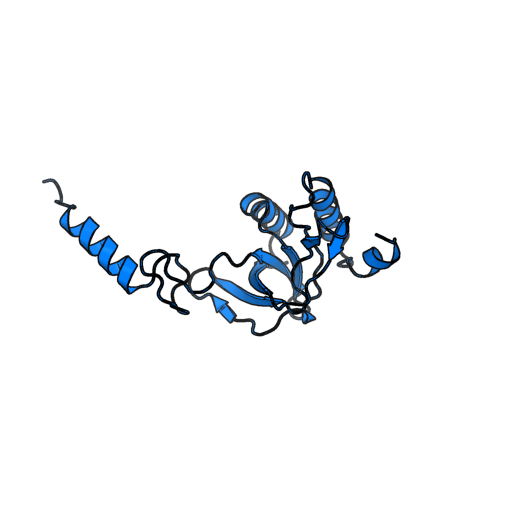TOM 801 O O . ASN A 1 95 ? 4.222 1.934 13.331 1.00 89.75 95 ASN A O 1
ATOM 805 N N . GLU A 1 96 ? 2.010 1.718 13.667 1.00 90.38 96 GLU A N 1
ATOM 806 C CA . GLU A 1 96 ? 1.881 0.427 12.981 1.00 90.38 96 GLU A CA 1
ATOM 807 C C . GLU A 1 96 ? 2.070 0.588 11.467 1.00 90.38 96 GLU A C 1
ATOM 809 O O . GLU A 1 96 ? 2.827 -0.173 10.869 1.00 90.38 96 GLU A O 1
ATOM 814 N N . ILE A 1 97 ? 1.474 1.629 10.873 1.00 92.00 97 ILE A N 1
ATOM 815 C CA . ILE A 1 97 ? 1.682 1.987 9.464 1.00 92.00 97 ILE A CA 1
ATOM 816 C C . ILE A 1 97 ? 3.163 2.264 9.204 1.00 92.00 97 ILE A C 1
ATOM 818 O O . ILE A 1 97 ? 3.736 1.658 8.307 1.00 92.00 97 ILE A O 1
ATOM 822 N N . ILE A 1 98 ? 3.809 3.126 9.997 1.00 92.00 98 ILE A N 1
ATOM 823 C CA . ILE A 1 98 ? 5.236 3.453 9.829 1.00 92.00 98 ILE A CA 1
ATOM 824 C C . ILE A 1 98 ? 6.104 2.195 9.956 1.00 92.00 98 ILE A C 1
ATOM 826 O O . ILE A 1 98 ? 7.023 1.983 9.162 1.00 92.00 98 ILE A O 1
ATOM 830 N N . HIS A 1 99 ? 5.820 1.342 10.942 1.00 90.62 99 HIS A N 1
ATOM 831 C CA . HIS A 1 99 ? 6.530 0.080 11.116 1.00 90.62 99 HIS A CA 1
ATOM 832 C C . HIS A 1 99 ? 6.406 -0.811 9.872 1.00 90.62 99 HIS A C 1
ATOM 834 O O . HIS A 1 99 ? 7.406 -1.349 9.395 1.00 90.62 99 HIS A O 1
ATOM 840 N N . ASP A 1 100 ? 5.201 -0.955 9.323 1.00 88.69 100 ASP A N 1
ATOM 841 C CA . ASP A 1 100 ? 4.975 -1.806 8.159 1.00 88.69 100 ASP A CA 1
ATOM 842 C C . ASP A 1 100 ? 5.522 -1.203 6.862 1.00 88.69 100 ASP A C 1
ATOM 844 O O . ASP A 1 100 ? 6.127 -1.932 6.077 1.00 88.69 100 ASP A O 1
ATOM 848 N N . LEU A 1 101 ? 5.426 0.114 6.664 1.00 90.75 101 LEU A N 1
ATOM 849 C CA . LEU A 1 101 ? 6.068 0.789 5.533 1.00 90.75 101 LEU A CA 1
ATOM 850 C C . LEU A 1 101 ? 7.579 0.523 5.519 1.00 90.75 101 LEU A C 1
ATOM 852 O O . LEU A 1 101 ? 8.129 0.177 4.473 1.00 90.75 101 LEU A O 1
ATOM 856 N N . ASN A 1 102 ? 8.231 0.588 6.684 1.00 89.56 102 ASN A N 1
ATOM 857 C CA . ASN A 1 102 ? 9.647 0.251 6.829 1.00 89.56 102 ASN A CA 1
ATOM 858 C C . ASN A 1 102 ? 9.924 -1.240 6.593 1.00 89.56 102 ASN A C 1
ATOM 860 O O . ASN A 1 102 ? 10.876 -1.597 5.899 1.00 89.56 102 ASN A O 1
ATOM 864 N N . ARG A 1 103 ? 9.079 -2.126 7.132 1.00 87.31 103 ARG A N 1
ATOM 865 C CA . ARG A 1 103 ? 9.203 -3.581 6.954 1.00 87.31 103 ARG A CA 1
ATOM 866 C C . ARG A 1 103 ? 9.095 -4.009 5.488 1.00 87.31 103 ARG A C 1
ATOM 868 O O . ARG A 1 103 ? 9.766 -4.958 5.085 1.00 87.31 103 ARG A O 1
ATOM 875 N N . TYR A 1 104 ? 8.245 -3.341 4.713 1.00 84.69 104 TYR A N 1
ATOM 876 C CA . TYR A 1 104 ? 7.969 -3.644 3.307 1.00 84.69 104 TYR A CA 1
ATOM 877 C C . TYR A 1 104 ? 8.544 -2.584 2.356 1.00 84.69 104 TYR A C 1
ATOM 879 O O . TYR A 1 104 ? 8.006 -2.369 1.267 1.00 84.69 104 TYR A O 1
ATOM 887 N N . ARG A 1 105 ? 9.641 -1.920 2.747 1.00 84.12 105 ARG A N 1
ATOM 888 C CA . ARG A 1 105 ? 10.316 -0.896 1.934 1.00 84.12 105 ARG A CA 1
ATOM 889 C C . ARG A 1 105 ? 10.556 -1.402 0.503 1.00 84.12 105 ARG A C 1
ATOM 891 O O . ARG A 1 105 ? 11.008 -2.528 0.302 1.00 84.12 105 ARG A O 1
ATOM 898 N N . GLY A 1 106 ? 10.194 -0.584 -0.487 1.00 84.50 106 GLY A N 1
ATOM 899 C CA . GLY A 1 106 ? 10.252 -0.931 -1.916 1.00 84.50 106 GLY A CA 1
ATOM 900 C C . GLY A 1 106 ? 9.064 -1.744 -2.456 1.00 84.50 106 GLY A C 1
ATOM 901 O O . GLY A 1 106 ? 8.990 -1.977 -3.659 1.00 84.50 106 GLY A O 1
ATOM 902 N N . LYS A 1 107 ? 8.115 -2.158 -1.604 1.00 88.50 107 LYS A N 1
ATOM 903 C CA . LYS A 1 107 ? 6.894 -2.891 -2.003 1.00 88.50 107 LYS A CA 1
ATOM 904 C C . LYS A 1 107 ? 5.597 -2.138 -1.717 1.00 88.50 107 LYS A C 1
ATOM 906 O O . LYS A 1 107 ? 4.523 -2.620 -2.076 1.00 88.50 107 LYS A O 1
ATOM 911 N N . ASN A 1 108 ? 5.678 -0.991 -1.052 1.00 91.69 108 ASN A N 1
ATOM 912 C CA . ASN A 1 108 ? 4.518 -0.164 -0.749 1.00 91.69 108 ASN A CA 1
ATOM 913 C C . ASN A 1 108 ? 4.127 0.643 -1.990 1.00 91.69 108 ASN A C 1
ATOM 915 O O . ASN A 1 108 ? 4.965 1.328 -2.568 1.00 91.69 108 ASN A O 1
ATOM 919 N N . PHE A 1 109 ? 2.859 0.572 -2.380 1.00 92.88 109 PHE A N 1
ATOM 920 C CA . PHE A 1 109 ? 2.303 1.403 -3.448 1.00 92.88 109 PHE A CA 1
ATOM 921 C C . PHE A 1 109 ? 1.524 2.595 -2.915 1.00 92.88 109 PHE A C 1
ATOM 923 O O . PHE A 1 109 ? 1.422 3.613 -3.588 1.00 92.88 109 PHE A O 1
ATOM 930 N N . GLY A 1 110 ? 0.953 2.494 -1.717 1.00 94.00 110 GLY A N 1
ATOM 931 C CA . GLY A 1 110 ? 0.209 3.622 -1.193 1.00 94.00 110 GLY A CA 1
ATOM 932 C C . GLY A 1 110 ? -0.483 3.399 0.130 1.00 94.00 110 GLY A C 1
ATOM 933 O O . GLY A 1 110 ? -0.385 2.338 0.752 1.00 94.00 110 GLY A O 1
ATOM 934 N N . ILE A 1 111 ? -1.209 4.437 0.521 1.00 95.50 111 ILE A N 1
ATOM 935 C CA . ILE A 1 111 ? -2.093 4.489 1.675 1.00 95.50 111 ILE A CA 1
ATOM 936 C C . ILE A 1 111 ? -3.492 4.860 1.181 1.00 95.50 111 ILE A C 1
ATOM 938 O O . ILE A 1 111 ? -3.666 5.579 0.199 1.00 95.50 111 ILE A O 1
ATOM 942 N N . SER A 1 112 ? -4.506 4.341 1.853 1.00 95.62 112 SER A N 1
ATOM 943 C CA . SER A 1 112 ? -5.908 4.651 1.615 1.00 95.62 112 SER A CA 1
ATOM 944 C C . SER A 1 112 ? -6.662 4.669 2.936 1.00 95.62 112 SER A C 1
ATOM 946 O O . SER A 1 112 ? -6.122 4.298 3.981 1.00 95.62 112 SER A O 1
ATOM 948 N N . GLN A 1 113 ? -7.927 5.062 2.889 1.00 94.25 113 GLN A N 1
ATOM 949 C CA . GLN A 1 113 ? -8.831 4.984 4.023 1.00 94.25 113 GLN A CA 1
ATOM 950 C C . GLN A 1 113 ? -10.159 4.390 3.581 1.00 94.25 113 GLN A C 1
ATOM 952 O O . GLN A 1 113 ? -10.730 4.787 2.565 1.00 94.25 113 GLN A O 1
ATOM 957 N N . ASN A 1 114 ? -10.655 3.434 4.359 1.00 92.69 114 ASN A N 1
ATOM 958 C CA . ASN A 1 114 ? -11.981 2.880 4.171 1.00 92.69 114 ASN A CA 1
ATOM 959 C C . ASN A 1 114 ? -13.030 3.940 4.556 1.00 92.69 114 ASN A C 1
ATOM 961 O O . ASN A 1 114 ? -13.103 4.297 5.730 1.00 92.69 114 ASN A O 1
ATOM 965 N N . PRO A 1 115 ? -13.881 4.417 3.631 1.00 91.69 115 PRO A N 1
ATOM 966 C CA . PRO A 1 115 ? -14.857 5.464 3.932 1.00 91.69 115 PRO A CA 1
ATOM 967 C C . PRO A 1 115 ? -15.985 4.997 4.866 1.00 91.69 115 PRO A C 1
ATOM 969 O O . PRO A 1 115 ? -16.716 5.824 5.400 1.00 91.69 115 PRO A O 1
ATOM 972 N N . TYR A 1 116 ? -16.154 3.684 5.056 1.00 90.88 116 TYR A N 1
ATOM 973 C CA . TYR A 1 116 ? -17.208 3.114 5.897 1.00 90.88 116 TYR A CA 1
ATOM 974 C C . TYR A 1 116 ? -16.755 2.885 7.340 1.00 90.88 116 TYR A C 1
ATOM 976 O O . TYR A 1 116 ? -17.559 3.024 8.258 1.00 90.88 116 TYR A O 1
ATOM 984 N N . THR A 1 117 ? -15.485 2.522 7.549 1.00 91.19 117 THR A N 1
ATOM 985 C CA . THR A 1 117 ? -14.939 2.240 8.892 1.00 91.19 117 THR A CA 1
ATOM 986 C C . THR A 1 117 ? -13.966 3.305 9.386 1.00 91.19 117 THR A C 1
ATOM 988 O O . THR A 1 117 ? -13.636 3.328 10.567 1.00 91.19 117 THR A O 1
ATOM 991 N N . ASN A 1 118 ? -13.521 4.198 8.499 1.00 90.94 118 ASN A N 1
ATOM 992 C CA . ASN A 1 118 ? -12.416 5.142 8.683 1.00 90.94 118 ASN A CA 1
ATOM 993 C C . ASN A 1 118 ? -11.045 4.488 8.906 1.00 90.94 118 ASN A C 1
ATOM 995 O O . ASN A 1 118 ? -10.067 5.211 9.104 1.00 90.94 118 ASN A O 1
ATOM 999 N N . ASP A 1 119 ? -10.948 3.158 8.834 1.00 92.38 119 ASP A N 1
ATOM 1000 C CA . ASP A 1 119 ? -9.686 2.436 8.977 1.00 92.38 119 ASP A CA 1
ATOM 1001 C C . ASP A 1 119 ? -8.724 2.786 7.849 1.00 92.38 119 ASP A C 1
ATOM 1003 O O . ASP A 1 119 ? -9.111 2.874 6.679 1.00 92.38 119 ASP A O 1
ATOM 1007 N N . TYR A 1 120 ? -7.454 2.947 8.205 1.00 94.19 120 TYR A N 1
ATOM 1008 C CA . TYR A 1 120 ? -6.406 3.149 7.219 1.00 94.19 120 TYR A CA 1
ATOM 1009 C C . TYR A 1 120 ? -5.993 1.825 6.602 1.00 94.19 120 TYR A C 1
ATOM 1011 O O . TYR A 1 120 ? -6.070 0.766 7.225 1.00 94.19 120 TYR A O 1
ATOM 1019 N N . ILE A 1 121 ? -5.541 1.899 5.359 1.00 95.06 121 ILE A N 1
ATOM 1020 C CA . ILE A 1 121 ? -5.143 0.746 4.571 1.00 95.06 121 ILE A CA 1
ATOM 1021 C C . ILE A 1 121 ? -3.791 1.048 3.946 1.00 95.06 121 ILE A C 1
ATOM 1023 O O . ILE A 1 121 ? -3.650 2.069 3.281 1.00 95.06 121 ILE A O 1
ATOM 1027 N N . THR A 1 122 ? -2.816 0.158 4.104 1.00 95.12 122 THR A N 1
ATOM 1028 C CA . THR A 1 122 ? -1.595 0.191 3.285 1.00 95.12 122 THR A CA 1
ATOM 1029 C C . THR A 1 122 ? -1.731 -0.774 2.121 1.00 95.12 122 THR A C 1
ATOM 1031 O O . THR A 1 122 ? -2.233 -1.892 2.281 1.00 95.12 122 THR A O 1
ATOM 1034 N N . ILE A 1 123 ? -1.259 -0.344 0.957 1.00 95.06 123 ILE A N 1
ATOM 1035 C CA . ILE A 1 123 ? -1.346 -1.063 -0.303 1.00 95.06 123 ILE A CA 1
ATOM 1036 C C . ILE A 1 123 ? 0.038 -1.594 -0.633 1.00 95.06 123 ILE A C 1
ATOM 1038 O O . ILE A 1 123 ? 0.986 -0.828 -0.803 1.00 95.06 123 ILE A O 1
ATOM 1042 N N . LEU A 1 124 ? 0.139 -2.913 -0.732 1.00 92.69 124 LEU A N 1
ATOM 1043 C CA . LEU A 1 124 ? 1.385 -3.624 -0.970 1.00 92.69 124 LEU A CA 1
ATOM 1044 C C . LEU A 1 124 ? 1.340 -4.333 -2.318 1.00 92.69 124 LEU A C 1
ATOM 1046 O O . LEU A 1 124 ? 0.293 -4.856 -2.734 1.00 92.69 124 LEU A O 1
ATOM 1050 N N . GLN A 1 125 ? 2.504 -4.427 -2.957 1.00 88.81 125 GLN A N 1
ATOM 1051 C CA . GLN A 1 125 ? 2.712 -5.357 -4.051 1.00 88.81 125 GLN A CA 1
ATOM 1052 C C . GLN A 1 125 ? 2.279 -6.750 -3.610 1.00 88.81 125 GLN A C 1
ATOM 1054 O O . GLN A 1 125 ? 2.674 -7.260 -2.560 1.00 88.81 125 GLN A O 1
ATOM 1059 N N . ASN A 1 126 ? 1.408 -7.366 -4.404 1.00 79.75 126 ASN A N 1
ATOM 1060 C CA . ASN A 1 126 ? 1.027 -8.731 -4.134 1.00 79.75 126 ASN A CA 1
ATOM 1061 C C . ASN A 1 126 ? 2.143 -9.658 -4.618 1.00 79.75 126 ASN A C 1
ATOM 1063 O O . ASN A 1 126 ? 2.213 -9.985 -5.798 1.00 79.75 126 ASN A O 1
ATOM 1067 N N . ASP A 1 127 ? 2.973 -10.113 -3.683 1.00 65.06 127 ASP A N 1
ATOM 1068 C CA . ASP A 1 127 ? 4.052 -11.080 -3.928 1.00 65.06 127 ASP A CA 1
ATOM 1069 C C . ASP A 1 127 ? 3.535 -12.471 -4.358 1.00 65.06 127 ASP A C 1
ATOM 1071 O O . ASP A 1 127 ? 4.320 -13.381 -4.617 1.00 65.06 127 ASP A O 1
ATOM 1075 N N . TYR A 1 128 ? 2.211 -12.658 -4.417 1.00 62.19 128 TYR A N 1
ATOM 1076 C CA . TYR A 1 128 ? 1.582 -13.946 -4.660 1.00 62.19 128 TYR A CA 1
ATOM 1077 C C . TYR A 1 128 ? 0.599 -13.929 -5.839 1.00 62.19 128 TYR A C 1
ATOM 1079 O O . TYR A 1 128 ? -0.597 -13.622 -5.716 1.00 62.19 128 TYR A O 1
ATOM 1087 N N . ASP A 1 129 ? 1.088 -14.296 -7.018 1.00 62.88 129 ASP A N 1
ATOM 1088 C CA . ASP A 1 129 ? 0.273 -14.426 -8.229 1.00 62.88 129 ASP A CA 1
ATOM 1089 C C . ASP A 1 129 ? -0.732 -15.591 -8.140 1.00 62.88 129 ASP A C 1
ATOM 1091 O O . ASP A 1 129 ? -1.795 -15.522 -8.762 1.00 62.88 129 ASP A O 1
ATOM 1095 N N . GLY A 1 130 ? -0.479 -16.578 -7.277 1.00 63.25 130 GLY A N 1
ATOM 1096 C CA . GLY A 1 130 ? -1.208 -17.848 -7.226 1.00 63.25 130 GLY A CA 1
ATOM 1097 C C . GLY A 1 130 ? -0.313 -19.041 -7.541 1.00 63.25 130 GLY A C 1
ATOM 1098 O O . GLY A 1 130 ? -0.744 -20.179 -7.419 1.00 63.25 130 GLY A O 1
ATOM 1099 N N . THR A 1 131 ? 0.922 -18.819 -7.978 1.00 66.75 131 THR A N 1
ATOM 1100 C CA . THR A 1 131 ? 1.773 -19.863 -8.533 1.00 66.75 131 THR A CA 1
ATOM 1101 C C . THR A 1 131 ? 2.675 -20.456 -7.462 1.00 66.75 131 THR A C 1
ATOM 1103 O O . THR A 1 131 ? 3.445 -19.782 -6.778 1.00 66.75 131 THR A O 1
ATOM 1106 N N . CYS A 1 132 ? 2.627 -21.778 -7.339 1.00 76.50 132 CYS A N 1
ATOM 1107 C CA . CYS A 1 132 ? 3.564 -22.521 -6.518 1.00 76.50 132 CYS A CA 1
ATOM 1108 C C . CYS A 1 132 ? 4.980 -22.449 -7.118 1.00 76.50 132 CYS A C 1
ATOM 1110 O O . CYS A 1 132 ? 5.255 -23.120 -8.107 1.00 76.50 132 CYS A O 1
ATOM 1112 N N . THR A 1 133 ? 5.923 -21.754 -6.488 1.00 77.38 133 THR A N 1
ATOM 1113 C CA . THR A 1 133 ? 7.339 -21.688 -6.889 1.00 77.38 133 THR A CA 1
ATOM 1114 C C . THR A 1 133 ? 8.025 -23.050 -6.931 1.00 77.38 133 THR A C 1
ATOM 1116 O O . THR A 1 133 ? 9.031 -23.211 -7.616 1.00 77.38 133 THR A O 1
ATOM 1119 N N . LYS A 1 134 ? 7.493 -24.066 -6.233 1.00 82.69 134 LYS A N 1
ATOM 1120 C CA . LYS A 1 134 ? 8.061 -25.421 -6.260 1.00 82.69 134 LYS A CA 1
ATOM 1121 C C . LYS A 1 134 ? 7.618 -26.257 -7.457 1.00 82.69 134 LYS A C 1
ATOM 1123 O O . LYS A 1 134 ? 8.382 -27.117 -7.885 1.00 82.69 134 LYS A O 1
ATOM 1128 N N . CYS A 1 135 ? 6.383 -26.094 -7.933 1.00 85.94 135 CYS A N 1
ATOM 1129 C CA . CYS A 1 135 ? 5.831 -26.954 -8.988 1.00 85.94 135 CYS A CA 1
ATOM 1130 C C . CYS A 1 135 ? 5.160 -26.215 -10.149 1.00 85.94 135 CYS A C 1
ATOM 1132 O O . CYS A 1 135 ? 4.600 -26.870 -11.022 1.00 85.94 135 CYS A O 1
ATOM 1134 N N . GLY A 1 136 ? 5.180 -24.884 -10.153 1.00 78.38 136 GLY A N 1
ATOM 1135 C CA . GLY A 1 136 ? 4.593 -24.033 -11.188 1.00 78.38 136 GLY A CA 1
ATOM 1136 C C . GLY A 1 136 ? 3.066 -24.081 -11.272 1.00 78.38 136 GLY A C 1
ATOM 1137 O O . GLY A 1 136 ? 2.492 -23.493 -12.179 1.00 78.38 136 GLY A O 1
ATOM 1138 N N . LYS A 1 137 ? 2.382 -24.798 -10.371 1.00 81.81 137 LYS A N 1
ATOM 1139 C CA . LYS A 1 137 ? 0.920 -24.919 -10.412 1.00 81.81 137 LYS A CA 1
ATOM 1140 C C . LYS A 1 137 ? 0.251 -23.722 -9.762 1.00 81.81 137 LYS A C 1
ATOM 1142 O O . LYS A 1 137 ? 0.648 -23.326 -8.667 1.00 81.81 137 LYS A O 1
ATOM 1147 N N . TYR A 1 138 ? -0.796 -23.238 -10.417 1.00 70.81 138 TYR A N 1
ATOM 1148 C CA . TYR A 1 138 ? -1.700 -22.239 -9.872 1.00 70.81 138 TYR A CA 1
ATOM 1149 C C . TYR A 1 138 ? -2.546 -22.852 -8.747 1.00 70.81 138 TYR A C 1
ATOM 1151 O O . TYR A 1 138 ? -3.162 -23.903 -8.927 1.00 70.81 138 TYR A O 1
ATOM 1159 N N . ASP A 1 139 ? -2.543 -22.217 -7.586 1.00 67.50 139 ASP A N 1
ATOM 1160 C CA . ASP A 1 139 ? -3.283 -22.577 -6.385 1.00 67.50 139 ASP A CA 1
ATOM 1161 C C . ASP A 1 139 ? -3.768 -21.278 -5.726 1.00 67.50 139 ASP A C 1
ATOM 1163 O O . ASP A 1 139 ? -3.026 -20.598 -5.022 1.00 67.50 139 ASP A O 1
ATOM 1167 N N . VAL A 1 140 ? -5.027 -20.920 -5.988 1.00 56.16 140 VAL A N 1
ATOM 1168 C CA . VAL A 1 140 ? -5.667 -19.720 -5.421 1.00 56.16 140 VAL A CA 1
ATOM 1169 C C . VAL A 1 140 ? -5.899 -19.813 -3.914 1.00 56.16 140 VAL A C 1
ATOM 1171 O O . VAL A 1 140 ? -6.195 -18.796 -3.296 1.00 56.16 140 VAL A O 1
ATOM 1174 N N . GLU A 1 141 ? -5.804 -21.014 -3.334 1.00 53.12 141 GLU A N 1
ATOM 1175 C CA . GLU A 1 141 ? -6.038 -21.258 -1.906 1.00 53.12 141 GLU A CA 1
ATOM 1176 C C . GLU A 1 141 ? -4.748 -21.289 -1.084 1.00 53.12 141 GLU A C 1
ATOM 1178 O O . GLU A 1 141 ? -4.789 -21.305 0.148 1.00 53.12 141 GLU A O 1
ATOM 1183 N N . SER A 1 142 ? -3.599 -21.374 -1.745 1.00 53.69 142 SER A N 1
ATOM 1184 C CA . SER A 1 142 ? -2.309 -21.251 -1.089 1.00 53.69 142 SER A CA 1
ATOM 1185 C C . SER A 1 142 ? -1.941 -19.780 -1.087 1.00 53.69 142 SER A C 1
ATOM 1187 O O . SER A 1 142 ? -2.012 -19.160 -2.119 1.00 53.69 142 SER A O 1
ATOM 1189 N N . GLU A 1 143 ? -1.545 -19.196 0.037 1.00 55.28 143 GLU A N 1
ATOM 1190 C CA . GLU A 1 143 ? -0.931 -17.849 0.082 1.00 55.28 143 GLU A CA 1
ATOM 1191 C C . GLU A 1 143 ? 0.585 -17.951 0.319 1.00 55.28 143 GLU A C 1
ATOM 1193 O O . GLU A 1 143 ? 1.285 -16.985 0.609 1.00 55.28 143 GLU A O 1
ATOM 1198 N N . CYS A 1 144 ? 1.096 -19.178 0.220 1.00 60.22 144 CYS A N 1
ATOM 1199 C CA . CYS A 1 144 ? 2.496 -19.526 0.322 1.00 60.22 144 CYS A CA 1
ATOM 1200 C C . CYS A 1 144 ? 3.063 -19.737 -1.075 1.00 60.22 144 CYS A C 1
ATOM 1202 O O . CYS A 1 144 ? 2.414 -20.372 -1.913 1.00 60.22 144 CYS A O 1
ATOM 1204 N N . HIS A 1 145 ? 4.329 -19.350 -1.266 1.00 66.19 145 HIS A N 1
ATOM 1205 C CA . HIS A 1 145 ? 5.133 -19.721 -2.428 1.00 66.19 145 HIS A CA 1
ATOM 1206 C C . HIS A 1 145 ? 4.984 -21.202 -2.806 1.00 66.19 145 HIS A C 1
ATOM 1208 O O . HIS A 1 145 ? 5.173 -21.534 -3.962 1.00 66.19 145 HIS A O 1
ATOM 1214 N N . TRP A 1 146 ? 4.654 -22.121 -1.890 1.00 74.88 146 TRP A N 1
ATOM 1215 C CA . TRP A 1 146 ? 4.386 -23.527 -2.206 1.00 74.88 146 TRP A CA 1
ATOM 1216 C C . TRP A 1 146 ? 2.919 -23.903 -1.982 1.00 74.88 146 TRP A C 1
ATOM 1218 O O . TRP A 1 146 ? 2.407 -23.692 -0.889 1.00 74.88 146 TRP A O 1
ATOM 1228 N N . CYS A 1 147 ? 2.290 -24.570 -2.958 1.00 82.56 147 CYS A N 1
ATOM 1229 C CA . CYS A 1 147 ? 0.938 -25.127 -2.827 1.00 82.56 147 CYS A CA 1
ATOM 1230 C C . CYS A 1 147 ? 0.840 -26.183 -1.713 1.00 82.56 147 CYS A C 1
ATOM 1232 O O . CYS A 1 147 ? 1.837 -26.836 -1.370 1.00 82.56 147 CYS A O 1
ATOM 1234 N N . LYS A 1 148 ? -0.381 -26.440 -1.217 1.00 82.50 148 LYS A N 1
ATOM 1235 C CA . LYS A 1 148 ? -0.656 -27.394 -0.114 1.00 82.50 148 LYS A CA 1
ATOM 1236 C C . LYS A 1 148 ? 0.021 -28.755 -0.319 1.00 82.50 148 LYS A C 1
ATOM 1238 O O . LYS A 1 148 ? 0.602 -29.334 0.603 1.00 82.50 148 LYS A O 1
ATOM 1243 N N . ARG A 1 149 ? 0.001 -29.269 -1.555 1.00 85.19 149 ARG A N 1
ATOM 1244 C CA . ARG A 1 149 ? 0.658 -30.538 -1.919 1.00 85.19 149 ARG A CA 1
ATOM 1245 C C . ARG A 1 149 ? 2.179 -30.470 -1.754 1.00 85.19 149 ARG A C 1
ATOM 1247 O O . ARG A 1 149 ? 2.770 -31.398 -1.203 1.00 85.19 149 ARG A O 1
ATOM 1254 N N . CYS A 1 150 ? 2.817 -29.406 -2.235 1.00 85.88 150 CYS A N 1
ATOM 1255 C CA . CYS A 1 150 ? 4.265 -29.217 -2.128 1.00 85.88 150 CYS A CA 1
ATOM 1256 C C . CYS A 1 150 ? 4.709 -29.050 -0.673 1.00 85.88 150 CYS A C 1
ATOM 1258 O O . CYS A 1 150 ? 5.689 -29.678 -0.275 1.00 85.88 150 CYS A O 1
ATOM 1260 N N . GLN A 1 151 ? 3.947 -28.306 0.132 1.00 84.69 151 GLN A N 1
ATOM 1261 C CA . GLN A 1 151 ? 4.189 -28.170 1.571 1.00 84.69 151 GLN A CA 1
ATOM 1262 C C . GLN A 1 151 ? 4.120 -29.519 2.291 1.00 84.69 151 GLN A C 1
ATOM 1264 O O . GLN A 1 151 ? 5.075 -29.917 2.956 1.00 84.69 151 GLN A O 1
ATOM 1269 N N . LYS A 1 152 ? 3.030 -30.278 2.101 1.00 87.19 152 LYS A N 1
ATOM 1270 C CA . LYS A 1 152 ? 2.859 -31.599 2.726 1.00 87.19 152 LYS A CA 1
ATOM 1271 C C . LYS A 1 152 ? 3.986 -32.556 2.344 1.00 87.19 152 LYS A C 1
ATOM 1273 O O . LYS A 1 152 ? 4.479 -33.301 3.186 1.00 87.19 152 LYS A O 1
ATOM 1278 N N . ASN A 1 153 ? 4.413 -32.530 1.083 1.00 87.06 153 ASN A N 1
ATOM 1279 C CA . ASN A 1 153 ? 5.517 -33.363 0.611 1.00 87.06 153 ASN A CA 1
ATOM 1280 C C . ASN A 1 153 ? 6.862 -32.968 1.226 1.00 87.06 153 ASN A C 1
ATOM 1282 O O . ASN A 1 153 ? 7.659 -33.848 1.538 1.00 87.06 153 ASN A O 1
ATOM 1286 N N . TYR A 1 154 ? 7.122 -31.676 1.410 1.00 85.19 154 TYR A N 1
ATOM 1287 C CA . TYR A 1 154 ? 8.327 -31.212 2.089 1.00 85.19 154 TYR A CA 1
ATOM 1288 C C . TYR A 1 154 ? 8.347 -31.602 3.565 1.00 85.19 154 TYR A C 1
ATOM 1290 O O . TYR A 1 154 ? 9.325 -32.187 4.020 1.00 85.19 154 TYR A O 1
ATOM 1298 N N . LEU A 1 155 ? 7.245 -31.368 4.283 1.00 86.06 155 LEU A N 1
ATOM 1299 C CA . LEU A 1 155 ? 7.118 -31.750 5.689 1.00 86.06 155 LEU A CA 1
ATOM 1300 C C . LEU A 1 155 ? 7.316 -33.256 5.881 1.00 86.06 155 LEU A C 1
ATOM 1302 O O . LEU A 1 155 ? 8.072 -33.663 6.752 1.00 86.06 155 LEU A O 1
ATOM 1306 N N . LYS A 1 156 ? 6.737 -34.092 5.008 1.00 87.31 156 LYS A N 1
ATOM 1307 C CA . LYS A 1 156 ? 6.987 -35.543 5.018 1.00 87.31 156 LYS A CA 1
ATOM 1308 C C . LYS A 1 156 ? 8.472 -35.889 4.893 1.00 87.31 156 LYS A C 1
ATOM 1310 O O . LYS A 1 156 ? 8.927 -36.786 5.587 1.00 87.31 156 LYS A O 1
ATOM 1315 N N . LYS A 1 157 ? 9.228 -35.191 4.038 1.00 83.75 157 LYS A N 1
ATOM 1316 C CA . LYS A 1 157 ? 10.678 -35.411 3.901 1.00 83.75 157 LYS A CA 1
ATOM 1317 C C . LYS A 1 157 ? 11.448 -35.005 5.157 1.00 83.75 157 LYS A C 1
ATOM 1319 O O . LYS A 1 157 ? 12.366 -35.716 5.537 1.00 83.75 157 LYS A O 1
ATOM 1324 N N . ILE A 1 158 ? 11.068 -33.898 5.800 1.00 82.44 158 ILE A N 1
ATOM 1325 C CA . ILE A 1 158 ? 11.668 -33.484 7.077 1.00 82.44 158 ILE A CA 1
ATOM 1326 C C . ILE A 1 158 ? 11.381 -34.521 8.160 1.00 82.44 158 ILE A C 1
ATOM 1328 O O . ILE A 1 158 ? 12.302 -34.947 8.844 1.00 82.44 158 ILE A O 1
ATOM 1332 N N . PHE A 1 159 ? 10.125 -34.955 8.292 1.00 78.75 159 PHE A N 1
ATOM 1333 C CA . PHE A 1 159 ? 9.726 -35.884 9.348 1.00 78.75 159 PHE A CA 1
ATOM 1334 C C . PHE A 1 159 ? 10.361 -37.271 9.208 1.00 78.75 159 PHE A C 1
ATOM 1336 O O . PHE A 1 159 ? 10.605 -37.914 10.218 1.00 78.75 159 PHE A O 1
ATOM 1343 N N . ILE A 1 160 ? 10.697 -37.709 7.990 1.00 72.00 160 ILE A N 1
ATOM 1344 C CA . ILE A 1 160 ? 11.474 -38.944 7.774 1.00 72.00 160 ILE A CA 1
ATOM 1345 C C . ILE A 1 160 ? 12.903 -38.822 8.337 1.00 72.00 160 ILE A C 1
ATOM 1347 O O . ILE A 1 160 ? 13.467 -39.816 8.780 1.00 72.00 160 ILE A O 1
ATOM 1351 N N . ASN A 1 161 ? 13.472 -37.613 8.359 1.00 60.25 161 ASN A N 1
ATOM 1352 C CA . ASN A 1 161 ? 14.818 -37.344 8.879 1.00 60.25 161 ASN A CA 1
ATOM 1353 C C . ASN A 1 161 ? 14.822 -36.930 10.362 1.00 60.25 161 ASN A C 1
ATOM 1355 O O . ASN A 1 161 ? 15.884 -36.690 10.933 1.00 60.25 161 ASN A O 1
ATOM 1359 N N . TRP A 1 162 ? 13.650 -36.823 10.988 1.00 50.81 162 TRP A N 1
ATOM 1360 C CA . TRP A 1 162 ? 13.508 -36.580 12.419 1.00 50.81 162 TRP A CA 1
ATOM 1361 C C . TRP A 1 162 ? 13.464 -37.924 13.146 1.00 50.81 162 TRP A C 1
ATOM 1363 O O . TRP A 1 162 ? 12.404 -38.472 13.434 1.00 50.81 162 TRP A O 1
ATOM 1373 N N . THR A 1 163 ? 14.636 -38.474 13.451 1.00 61.41 163 THR A N 1
ATOM 1374 C CA . THR A 1 163 ? 14.746 -39.473 14.515 1.00 61.41 163 THR A CA 1
ATOM 1375 C C . THR A 1 163 ? 14.769 -38.713 15.834 1.00 61.41 163 THR A C 1
ATOM 1377 O O . THR A 1 163 ? 15.694 -37.935 16.070 1.00 61.41 163 THR A O 1
ATOM 1380 N N . SER A 1 164 ? 13.756 -38.896 16.684 1.00 60.72 164 SER A N 1
ATOM 1381 C CA . SER A 1 164 ? 13.832 -38.467 18.080 1.00 60.72 164 SER A CA 1
ATOM 1382 C C . SER A 1 164 ? 15.010 -39.205 18.709 1.00 60.72 164 SER A C 1
ATOM 1384 O O . SER A 1 164 ? 14.915 -40.406 18.960 1.00 60.72 164 SER A O 1
ATOM 1386 N N . GLY A 1 165 ? 16.146 -38.521 18.842 1.00 57.22 165 GLY A N 1
ATOM 1387 C CA . GLY A 1 165 ? 17.301 -39.055 19.546 1.00 57.22 165 GLY A CA 1
ATOM 1388 C C . GLY A 1 165 ? 16.878 -39.344 20.979 1.00 57.22 165 GLY A C 1
ATOM 1389 O O . GLY A 1 165 ? 16.606 -38.406 21.726 1.00 57.22 165 GLY A O 1
ATOM 1390 N N . ASN A 1 166 ? 16.755 -40.629 21.296 1.00 48.38 166 ASN A N 1
ATOM 1391 C CA . ASN A 1 166 ? 16.723 -41.132 22.663 1.00 48.38 166 ASN A CA 1
ATOM 1392 C C . ASN A 1 166 ? 18.157 -41.376 23.123 1.00 48.38 166 ASN A C 1
ATOM 1394 O O . ASN A 1 166 ? 18.958 -41.839 22.277 1.00 48.38 166 ASN A O 1
#